Protein AF-A0A3D1E6C5-F1 (afdb_monomer_lite)

Secondary structure (DSSP, 8-state):
-EEEEEEEETTTEEEEEESPEEEEETTEEEEEEEEE-SS-EEEEEEESS-GGGS-HHHHSS--EEE----HHHHHH-GGGGT-HHHHHHHHHHHT--

pLDDT: mean 89.54, std 9.83, range [43.59, 97.44]

Sequence (97 aa):
LVYLEEQVVNGNESVWTLLPQSFFSDLGTFQYSYNHTYYDINLMMYGNFNLQLLPTNLTLGQRFRIAILPAAYAEQNPEAMSDMNALMRDAQTFTNF

Foldseek 3Di:
DKWWFPDAPPNHRTDIDDDFDWDQDPQFIKTWHWDDDPVDIDIDMDTPGDPVPDDCVVVPPIDMDDDDDDPVVCVVQVQCVVDPVSVVVVVVVVVPD

Radius of gyration: 16.26 Å; chains: 1; bounding box: 33×34×42 Å

Structure (mmCIF, N/CA/C/O backbone):
data_AF-A0A3D1E6C5-F1
#
_entry.id   AF-A0A3D1E6C5-F1
#
loop_
_atom_site.group_PDB
_atom_site.id
_atom_site.type_symbol
_atom_site.label_atom_id
_atom_site.label_alt_id
_atom_site.label_comp_id
_atom_site.label_asym_id
_atom_site.label_entity_id
_atom_site.label_seq_id
_atom_site.pdbx_PDB_ins_code
_atom_site.Cartn_x
_atom_site.Cartn_y
_atom_site.Cartn_z
_atom_site.occupancy
_atom_site.B_iso_or_equiv
_atom_site.auth_seq_id
_atom_site.auth_comp_id
_atom_site.auth_asym_id
_atom_site.auth_atom_id
_atom_site.pdbx_PDB_model_num
ATOM 1 N N . LEU A 1 1 ? -3.946 -2.192 9.181 1.00 91.00 1 LEU A N 1
ATOM 2 C CA . LEU A 1 1 ? -2.527 -2.227 8.739 1.00 91.00 1 LEU A CA 1
ATOM 3 C C . LEU A 1 1 ? -2.455 -2.735 7.306 1.00 91.00 1 LEU A C 1
ATOM 5 O O . LEU A 1 1 ? -3.237 -3.619 6.969 1.00 91.00 1 LEU A O 1
ATOM 9 N N . VAL A 1 2 ? -1.536 -2.221 6.485 1.00 94.81 2 VAL A N 1
ATOM 10 C CA . VAL A 1 2 ? -1.337 -2.699 5.107 1.00 94.81 2 VAL A CA 1
ATOM 11 C C . VAL A 1 2 ? 0.134 -2.998 4.859 1.00 94.81 2 VAL A C 1
ATOM 13 O O . VAL A 1 2 ? 0.987 -2.159 5.129 1.00 94.81 2 VAL A O 1
ATOM 16 N N . TYR A 1 3 ? 0.410 -4.179 4.318 1.00 96.38 3 TYR A N 1
ATOM 17 C CA . TYR A 1 3 ? 1.746 -4.658 3.984 1.00 96.38 3 TYR A CA 1
ATOM 18 C C . TYR A 1 3 ? 1.860 -4.931 2.491 1.00 96.38 3 TYR A C 1
ATOM 20 O O . TYR A 1 3 ? 0.916 -5.444 1.890 1.00 96.38 3 TYR A O 1
ATOM 28 N N . LEU A 1 4 ? 3.029 -4.645 1.930 1.00 96.00 4 LEU A N 1
ATOM 29 C CA . LEU A 1 4 ? 3.453 -5.065 0.600 1.00 96.00 4 LEU A CA 1
ATOM 30 C C . LEU A 1 4 ? 4.346 -6.301 0.735 1.00 96.00 4 LEU A C 1
ATOM 32 O O . LEU A 1 4 ? 5.188 -6.365 1.632 1.00 96.00 4 LEU A O 1
ATOM 36 N N . GLU A 1 5 ? 4.162 -7.281 -0.141 1.00 95.38 5 GLU A N 1
ATOM 37 C CA . GLU A 1 5 ? 5.137 -8.353 -0.292 1.00 95.38 5 GLU A CA 1
ATOM 38 C C . GLU A 1 5 ? 6.357 -7.833 -1.052 1.00 95.38 5 GLU A C 1
ATOM 40 O O . GLU A 1 5 ? 6.258 -7.438 -2.211 1.00 95.38 5 GLU A O 1
ATOM 45 N N . GLU A 1 6 ? 7.506 -7.830 -0.390 1.00 91.88 6 GLU A N 1
ATOM 46 C CA . GLU A 1 6 ? 8.745 -7.306 -0.959 1.00 91.88 6 GLU A CA 1
ATOM 47 C C . GLU A 1 6 ? 9.493 -8.373 -1.765 1.00 91.88 6 GLU A C 1
ATOM 49 O O . GLU A 1 6 ? 10.051 -8.093 -2.824 1.00 91.88 6 GLU A O 1
ATOM 54 N N . GLN A 1 7 ? 9.503 -9.610 -1.267 1.00 91.75 7 GLN A N 1
ATOM 55 C CA . GLN A 1 7 ? 10.217 -10.723 -1.886 1.00 91.75 7 GLN A CA 1
ATOM 56 C C . GLN A 1 7 ? 9.680 -12.075 -1.411 1.00 91.75 7 GLN A C 1
ATOM 58 O O . GLN A 1 7 ? 9.028 -12.175 -0.371 1.00 91.75 7 GLN A O 1
ATOM 63 N N . VAL A 1 8 ? 10.010 -13.126 -2.162 1.00 92.62 8 VAL A N 1
ATOM 64 C CA . VAL A 1 8 ? 9.813 -14.522 -1.758 1.00 92.62 8 VAL A CA 1
ATOM 65 C C . VAL A 1 8 ? 11.185 -15.159 -1.573 1.00 92.62 8 VAL A C 1
ATOM 67 O O . VAL A 1 8 ? 11.937 -15.310 -2.537 1.00 92.62 8 VAL A O 1
ATOM 70 N N . VAL A 1 9 ? 11.512 -15.533 -0.341 1.00 94.00 9 VAL A N 1
ATOM 71 C CA . VAL A 1 9 ? 12.736 -16.259 0.005 1.00 94.00 9 VAL A CA 1
ATOM 72 C C . VAL A 1 9 ? 12.479 -17.766 -0.052 1.00 94.00 9 VAL A C 1
ATOM 74 O O . VAL A 1 9 ? 11.346 -18.227 0.086 1.00 94.00 9 VAL A O 1
ATOM 77 N N . ASN A 1 10 ? 13.520 -18.547 -0.352 1.00 92.94 10 ASN A N 1
ATOM 78 C CA . ASN A 1 10 ? 13.467 -20.017 -0.417 1.00 92.94 10 ASN A CA 1
ATOM 79 C C . ASN A 1 10 ? 12.376 -20.608 -1.343 1.00 92.94 10 ASN A C 1
ATOM 81 O O . ASN A 1 10 ? 12.041 -21.786 -1.251 1.00 92.94 10 ASN A O 1
ATOM 85 N N . GLY A 1 11 ? 11.834 -19.804 -2.263 1.00 89.50 11 GLY A N 1
ATOM 86 C CA . GLY A 1 11 ? 10.807 -20.208 -3.226 1.00 89.50 11 GLY A CA 1
ATOM 87 C C . GLY A 1 11 ? 9.377 -20.293 -2.678 1.00 89.50 11 GLY A C 1
ATOM 88 O O . GLY A 1 11 ? 8.462 -20.524 -3.466 1.00 89.50 11 GLY A O 1
ATOM 89 N N . ASN A 1 12 ? 9.150 -20.093 -1.376 1.00 92.19 12 ASN A N 1
ATOM 90 C CA . ASN A 1 12 ? 7.816 -20.193 -0.767 1.00 92.19 12 ASN A CA 1
ATOM 91 C C . ASN A 1 12 ? 7.566 -19.269 0.443 1.00 92.19 12 ASN A C 1
ATOM 93 O O . ASN A 1 12 ? 6.427 -19.176 0.899 1.00 92.19 12 ASN A O 1
ATOM 97 N N . GLU A 1 13 ? 8.579 -18.578 0.961 1.00 93.00 13 GLU A N 1
ATOM 98 C CA . GLU A 1 13 ? 8.462 -17.733 2.149 1.00 93.00 13 GLU A CA 1
ATOM 99 C C . GLU A 1 13 ? 8.360 -16.259 1.749 1.00 93.00 13 GLU A C 1
ATOM 101 O O . GLU A 1 13 ? 9.333 -15.623 1.356 1.00 93.00 13 GLU A O 1
ATOM 106 N N . SER A 1 14 ? 7.163 -15.690 1.841 1.00 94.38 14 SER A N 1
ATOM 107 C CA . SER A 1 14 ? 6.936 -14.273 1.551 1.00 94.38 14 SER A CA 1
ATOM 108 C C . SER A 1 14 ? 7.440 -13.369 2.683 1.00 94.38 14 SER A C 1
ATOM 110 O O . 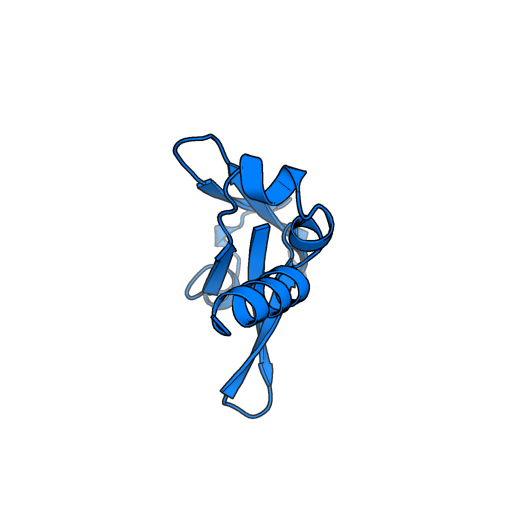SER A 1 14 ? 7.041 -13.539 3.838 1.00 94.38 14 SER A O 1
ATOM 112 N N . VAL A 1 15 ? 8.230 -12.354 2.335 1.00 93.31 15 VAL A N 1
ATOM 113 C CA . VAL A 1 15 ? 8.658 -11.265 3.224 1.00 93.31 15 VAL A CA 1
ATOM 114 C C . VAL A 1 15 ? 7.721 -10.073 3.040 1.00 93.31 15 VAL A C 1
ATOM 116 O O . VAL A 1 15 ? 7.459 -9.648 1.913 1.00 93.31 15 VAL A O 1
ATOM 119 N N . TRP A 1 16 ? 7.204 -9.545 4.150 1.00 94.38 16 TRP A N 1
ATOM 120 C CA . TRP A 1 16 ? 6.170 -8.510 4.166 1.00 94.38 16 TRP A CA 1
ATOM 121 C C . TRP A 1 16 ? 6.662 -7.253 4.861 1.00 94.38 16 TRP A C 1
ATOM 123 O O . TRP A 1 16 ? 7.118 -7.319 6.003 1.00 94.38 16 TRP A O 1
ATOM 133 N N . THR A 1 17 ? 6.452 -6.109 4.221 1.00 94.06 17 THR A N 1
ATOM 134 C CA . THR A 1 17 ? 6.922 -4.815 4.720 1.00 94.06 17 THR A CA 1
ATOM 135 C C . THR A 1 17 ? 5.747 -3.842 4.832 1.00 94.06 17 THR A C 1
ATOM 137 O O . THR A 1 17 ? 4.909 -3.745 3.932 1.00 94.06 17 THR A O 1
ATOM 140 N N . LEU A 1 18 ? 5.627 -3.167 5.980 1.00 95.00 18 LEU A N 1
ATOM 141 C CA . LEU A 1 18 ? 4.496 -2.288 6.306 1.00 95.00 18 LEU A CA 1
ATOM 142 C C . LEU A 1 18 ? 4.522 -1.017 5.445 1.00 95.00 18 LEU A C 1
ATOM 144 O O . LEU A 1 18 ? 5.563 -0.379 5.325 1.00 95.00 18 LEU A O 1
ATOM 148 N N . LEU A 1 19 ? 3.382 -0.608 4.888 1.00 96.06 19 LEU A N 1
ATOM 149 C CA . LEU A 1 19 ? 3.264 0.648 4.141 1.00 96.06 19 LEU A CA 1
ATOM 150 C C . LEU A 1 19 ? 3.224 1.885 5.068 1.00 96.06 19 LEU A C 1
ATOM 152 O O . LEU A 1 19 ? 2.648 1.803 6.156 1.00 96.06 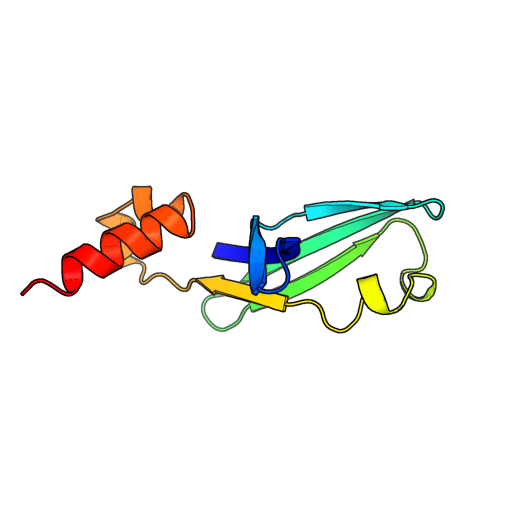19 LEU A O 1
ATOM 156 N N . PRO A 1 20 ? 3.740 3.051 4.620 1.00 96.75 20 PRO A N 1
ATOM 157 C CA . PRO A 1 20 ? 4.268 3.330 3.277 1.00 96.75 20 PRO A CA 1
ATOM 158 C C . PRO A 1 20 ? 5.679 2.774 3.036 1.00 96.75 20 PRO A C 1
ATOM 160 O O . PRO A 1 20 ? 6.460 2.637 3.970 1.00 96.75 20 PRO A O 1
ATOM 163 N N . GLN A 1 21 ? 6.009 2.492 1.771 1.00 95.94 21 GLN A N 1
ATOM 164 C CA . GLN A 1 21 ? 7.316 1.971 1.346 1.00 95.94 21 GLN A CA 1
ATOM 165 C C . GLN A 1 21 ? 7.869 2.736 0.146 1.00 95.94 21 GLN A C 1
ATOM 167 O O . GLN A 1 21 ? 7.210 2.819 -0.893 1.00 95.94 21 GLN A O 1
ATOM 172 N N . SER A 1 22 ? 9.073 3.289 0.298 1.00 96.00 22 SER A N 1
ATOM 173 C CA . SER A 1 22 ? 9.762 4.085 -0.724 1.00 96.00 22 SER A CA 1
ATOM 174 C C . SER A 1 22 ? 10.778 3.247 -1.493 1.00 96.00 22 SER A C 1
ATOM 176 O O . SER A 1 22 ? 11.551 2.499 -0.903 1.00 96.00 22 SER A O 1
ATOM 178 N N . PHE A 1 23 ? 10.830 3.454 -2.803 1.00 95.00 23 PHE A N 1
ATOM 179 C CA . PHE A 1 23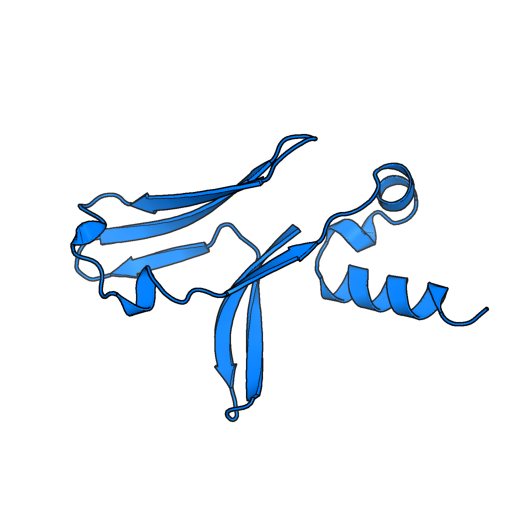 ? 11.705 2.763 -3.736 1.00 95.00 23 PHE A CA 1
ATOM 180 C C . PHE A 1 23 ? 12.509 3.773 -4.548 1.00 95.00 23 PHE A C 1
ATOM 182 O O . PHE A 1 23 ? 12.019 4.844 -4.917 1.00 95.00 23 PHE A O 1
ATOM 189 N N . PHE A 1 24 ? 13.748 3.404 -4.855 1.00 95.00 24 PHE A N 1
ATOM 190 C CA . PHE A 1 24 ? 14.672 4.216 -5.634 1.00 95.00 24 PHE A CA 1
ATOM 191 C C . PHE A 1 24 ? 14.965 3.515 -6.955 1.00 95.00 24 PHE A C 1
ATOM 193 O O . PHE A 1 24 ? 15.229 2.316 -6.988 1.00 95.00 24 PHE A O 1
ATOM 200 N N . SER A 1 25 ? 14.899 4.274 -8.040 1.00 91.62 25 SER A N 1
ATOM 201 C CA . SER A 1 25 ? 15.196 3.818 -9.395 1.00 91.62 25 SER A CA 1
ATOM 202 C C . SER A 1 25 ? 16.027 4.872 -10.118 1.00 91.62 25 SER A C 1
ATOM 204 O O . SER A 1 25 ? 16.082 6.025 -9.687 1.00 91.62 25 SER A O 1
ATOM 206 N N . ASP A 1 26 ? 16.596 4.511 -11.265 1.00 93.75 26 ASP A N 1
ATOM 207 C CA . ASP A 1 26 ? 17.348 5.452 -12.105 1.00 93.75 26 ASP A CA 1
ATOM 208 C C . ASP A 1 26 ? 16.478 6.600 -12.652 1.00 93.75 26 ASP A C 1
ATOM 210 O O . ASP A 1 26 ? 16.992 7.647 -13.040 1.00 93.75 26 ASP A O 1
ATOM 214 N N . LEU A 1 27 ? 15.151 6.425 -12.666 1.00 94.06 27 LEU A N 1
ATOM 215 C CA . LEU A 1 27 ? 14.186 7.436 -13.109 1.00 94.06 27 LEU A CA 1
ATOM 216 C C . LEU A 1 27 ? 13.801 8.425 -12.000 1.00 94.06 27 LEU A C 1
ATOM 218 O O . LEU A 1 27 ? 13.231 9.477 -12.288 1.00 94.06 27 LEU A O 1
ATOM 222 N N . GLY A 1 28 ? 14.080 8.083 -10.740 1.00 95.31 28 GLY A N 1
ATOM 223 C CA . GLY A 1 28 ? 13.651 8.835 -9.568 1.00 95.31 28 GLY A CA 1
ATOM 224 C C . GLY A 1 28 ? 13.124 7.939 -8.449 1.00 95.31 28 GLY A C 1
ATOM 225 O O . GLY A 1 28 ? 13.391 6.736 -8.384 1.00 95.31 28 GLY A O 1
ATOM 226 N N . THR A 1 29 ? 12.354 8.546 -7.552 1.00 97.38 29 THR A N 1
ATOM 227 C CA . THR A 1 29 ? 11.803 7.898 -6.358 1.00 97.38 29 THR A CA 1
ATOM 228 C C . THR A 1 29 ? 10.303 7.722 -6.517 1.00 97.38 29 THR A C 1
ATOM 230 O O . THR A 1 29 ? 9.599 8.637 -6.954 1.00 97.38 29 THR A O 1
ATOM 233 N N . PHE A 1 30 ? 9.809 6.554 -6.122 1.00 96.94 30 PHE A N 1
ATOM 234 C CA . PHE A 1 30 ? 8.381 6.278 -6.023 1.00 96.94 30 PHE A CA 1
ATOM 235 C C . PHE A 1 30 ? 8.056 5.600 -4.690 1.00 96.94 30 PHE A C 1
ATOM 237 O O . PHE A 1 30 ? 8.943 5.106 -4.001 1.00 96.94 30 PHE A O 1
ATOM 244 N N . GLN A 1 31 ? 6.791 5.620 -4.289 1.00 97.12 31 GLN A N 1
ATOM 245 C CA . GLN A 1 31 ? 6.335 5.098 -3.009 1.00 97.12 31 GLN A CA 1
ATOM 246 C C . GLN A 1 31 ? 4.973 4.428 -3.163 1.00 97.12 31 GLN A C 1
ATOM 248 O O . GLN A 1 31 ? 4.060 5.011 -3.749 1.00 97.12 31 GLN A O 1
ATOM 253 N N . TYR A 1 32 ? 4.832 3.245 -2.569 1.00 97.31 32 TYR A N 1
ATOM 254 C CA . TYR A 1 32 ? 3.533 2.651 -2.274 1.00 97.31 32 TYR A CA 1
ATOM 255 C C . TYR A 1 32 ? 3.020 3.178 -0.936 1.00 97.31 32 TYR A C 1
ATOM 257 O O . TYR A 1 32 ? 3.740 3.166 0.064 1.00 97.31 32 TYR A O 1
ATOM 265 N N . SER A 1 33 ? 1.773 3.633 -0.907 1.00 97.31 33 SER A N 1
ATOM 266 C CA . SER A 1 33 ? 1.116 4.148 0.292 1.00 97.31 33 SER A CA 1
ATOM 267 C C . SER A 1 33 ? -0.362 3.770 0.293 1.00 97.31 33 SER A C 1
ATOM 269 O O . SER A 1 33 ? -0.902 3.306 -0.713 1.00 97.31 33 SER A O 1
ATOM 271 N N . TYR A 1 34 ? -1.016 3.953 1.433 1.00 96.75 34 TYR A N 1
ATOM 272 C CA . TYR A 1 34 ? -2.445 3.728 1.562 1.00 96.75 34 TYR A CA 1
ATOM 273 C C . TYR A 1 34 ? -3.081 4.768 2.475 1.00 96.75 34 TYR A C 1
ATOM 275 O O . TYR A 1 34 ? -2.445 5.313 3.379 1.00 96.75 34 TYR A O 1
ATOM 283 N N . ASN A 1 35 ? -4.365 5.002 2.258 1.00 95.56 35 ASN A N 1
ATOM 284 C CA . ASN A 1 35 ? -5.241 5.597 3.254 1.00 95.56 35 ASN A CA 1
ATOM 285 C C . ASN A 1 35 ? -6.536 4.785 3.313 1.00 95.56 35 ASN A C 1
ATOM 287 O O . ASN A 1 35 ? -6.742 3.857 2.531 1.00 95.56 35 ASN A O 1
ATOM 291 N N . HIS A 1 36 ? -7.373 5.070 4.298 1.00 93.94 36 HIS A N 1
ATOM 292 C CA . HIS A 1 36 ? -8.629 4.361 4.461 1.00 93.94 36 HIS A CA 1
ATOM 293 C C . HIS A 1 36 ? -9.671 5.263 5.101 1.00 93.94 36 HIS A C 1
ATOM 295 O O . HIS A 1 36 ? -9.345 6.202 5.833 1.00 93.94 36 HIS A O 1
ATOM 301 N N . THR A 1 37 ? -10.924 4.947 4.819 1.00 92.75 37 THR A N 1
ATOM 302 C CA . THR A 1 37 ? -12.080 5.435 5.558 1.00 92.75 37 THR A CA 1
ATOM 303 C C . THR A 1 37 ? -12.676 4.279 6.360 1.00 92.75 37 THR A C 1
ATOM 305 O O . THR A 1 37 ? -12.105 3.192 6.445 1.00 92.75 37 THR A O 1
ATOM 308 N N . TYR A 1 38 ? -13.847 4.496 6.954 1.00 86.06 38 TYR A N 1
ATOM 309 C CA . TYR A 1 38 ? -14.629 3.401 7.522 1.00 86.06 38 TYR A CA 1
ATOM 310 C C . TYR A 1 38 ? -15.112 2.401 6.453 1.00 86.06 38 TYR A C 1
ATOM 312 O O . TYR A 1 38 ? -15.335 1.234 6.763 1.00 86.06 38 TYR A O 1
ATOM 320 N N . TYR A 1 39 ? -15.284 2.845 5.204 1.00 91.81 39 TYR A N 1
ATOM 321 C CA . TYR A 1 39 ? -15.932 2.056 4.153 1.00 91.81 39 TYR A CA 1
ATOM 322 C C . TYR A 1 39 ? -14.949 1.398 3.190 1.00 91.81 39 TYR A C 1
ATOM 324 O O . TYR A 1 39 ? -15.248 0.343 2.634 1.00 91.81 39 TYR A O 1
ATOM 332 N N . ASP A 1 40 ? -13.799 2.025 2.967 1.00 93.56 40 ASP A N 1
ATOM 333 C CA . ASP A 1 40 ? -12.870 1.624 1.922 1.00 93.56 40 ASP A CA 1
ATOM 334 C C . ASP A 1 40 ? -11.406 1.854 2.298 1.00 93.56 40 ASP A C 1
ATOM 336 O O . ASP A 1 40 ? -11.057 2.538 3.262 1.00 93.56 40 ASP A O 1
ATOM 340 N N . ILE A 1 41 ? -10.542 1.228 1.504 1.00 93.44 41 ILE A N 1
ATOM 341 C CA . ILE A 1 41 ? -9.095 1.389 1.544 1.00 93.44 41 ILE A CA 1
ATOM 342 C C . ILE A 1 41 ? -8.669 1.810 0.148 1.00 93.44 41 ILE A C 1
ATOM 344 O O . ILE A 1 41 ? -9.039 1.169 -0.837 1.00 93.44 41 ILE A O 1
ATOM 348 N N . ASN A 1 42 ? -7.859 2.857 0.071 1.00 95.56 42 ASN A N 1
ATOM 349 C CA . ASN A 1 42 ? -7.221 3.275 -1.162 1.00 95.56 42 ASN A CA 1
ATOM 350 C C . ASN A 1 42 ? -5.743 2.880 -1.115 1.00 95.56 42 ASN A C 1
ATOM 352 O O . ASN A 1 42 ? -5.052 3.170 -0.136 1.00 95.56 42 ASN A O 1
ATOM 356 N N . LEU A 1 43 ? -5.273 2.216 -2.170 1.00 95.62 43 LEU A N 1
ATOM 357 C CA . LEU A 1 43 ? -3.871 1.859 -2.376 1.00 95.62 43 LEU A CA 1
ATOM 358 C C . LEU A 1 43 ? -3.336 2.699 -3.524 1.00 95.62 43 LEU A C 1
ATOM 360 O O . LEU A 1 43 ? -3.894 2.692 -4.620 1.00 95.62 43 LEU A O 1
ATOM 364 N N . MET A 1 44 ? -2.244 3.412 -3.277 1.00 95.81 44 MET A N 1
ATOM 365 C CA . MET A 1 44 ? -1.723 4.394 -4.214 1.00 95.81 44 MET A CA 1
ATOM 366 C C . MET A 1 44 ? -0.229 4.200 -4.435 1.00 95.81 44 MET A C 1
ATOM 368 O O . MET A 1 44 ? 0.512 3.829 -3.523 1.00 95.81 44 MET A O 1
ATOM 372 N N . MET A 1 45 ? 0.209 4.519 -5.652 1.00 95.69 45 MET A N 1
ATOM 373 C CA . MET A 1 45 ? 1.613 4.723 -5.980 1.00 95.69 45 MET A CA 1
ATOM 374 C C . MET A 1 45 ? 1.827 6.190 -6.349 1.00 95.69 45 MET A C 1
ATOM 376 O O . MET A 1 45 ? 1.126 6.728 -7.205 1.00 95.69 45 MET A O 1
ATOM 380 N N . TYR A 1 46 ? 2.818 6.817 -5.726 1.00 95.88 46 TYR A N 1
ATOM 381 C CA . TYR A 1 46 ? 3.253 8.177 -6.038 1.00 95.88 46 TYR A CA 1
ATOM 382 C C . TYR A 1 46 ? 4.706 8.159 -6.491 1.00 95.88 46 TYR A C 1
ATOM 384 O O . TYR A 1 46 ? 5.477 7.330 -6.023 1.00 95.88 46 TYR A O 1
ATOM 392 N N . GLY A 1 47 ? 5.108 9.085 -7.355 1.00 95.94 47 GLY A N 1
ATOM 393 C CA . GLY A 1 47 ? 6.510 9.250 -7.730 1.00 95.94 47 GLY A CA 1
ATOM 394 C C . GLY A 1 47 ? 6.794 10.630 -8.296 1.00 95.94 47 GLY A C 1
ATOM 395 O O . GLY A 1 47 ? 5.875 11.371 -8.642 1.00 95.94 47 GLY A O 1
ATOM 396 N N . ASN A 1 48 ? 8.075 10.975 -8.380 1.00 97.44 48 ASN A N 1
ATOM 397 C CA . ASN A 1 48 ? 8.540 12.256 -8.923 1.00 97.44 48 ASN A CA 1
ATOM 398 C C . ASN A 1 48 ? 8.870 12.203 -10.431 1.00 97.44 48 ASN A C 1
ATOM 400 O O . ASN A 1 48 ? 9.531 13.100 -10.948 1.00 97.44 48 ASN A O 1
ATOM 404 N N . PHE A 1 49 ? 8.399 11.169 -11.133 1.00 97.00 49 PHE A N 1
ATOM 405 C CA . PHE A 1 49 ? 8.577 10.942 -12.569 1.00 97.00 49 PHE A CA 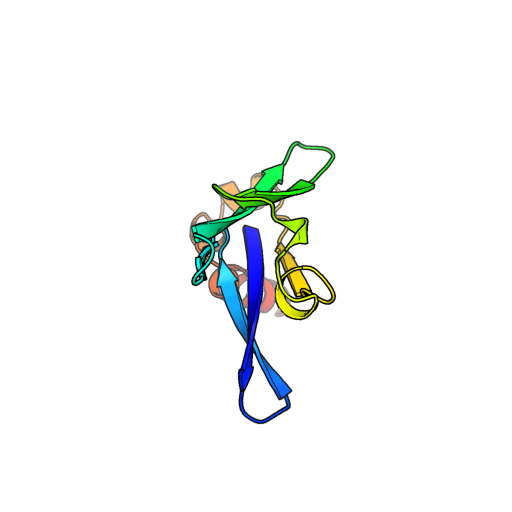1
ATOM 406 C C . PHE A 1 49 ? 7.341 10.240 -13.165 1.00 97.00 49 PHE A C 1
ATOM 408 O O . PHE A 1 49 ? 6.404 9.888 -12.445 1.00 97.00 49 PHE A O 1
ATOM 415 N N . ASN A 1 50 ? 7.318 10.024 -14.487 1.00 95.56 50 ASN A N 1
ATOM 416 C CA . ASN A 1 50 ? 6.231 9.290 -15.139 1.00 95.56 50 ASN A CA 1
ATOM 417 C C . ASN A 1 50 ? 6.264 7.796 -14.760 1.00 95.56 50 ASN A C 1
ATOM 419 O O . ASN A 1 50 ? 7.050 7.028 -15.315 1.00 95.56 50 ASN A O 1
ATOM 423 N N . LEU A 1 51 ? 5.363 7.381 -13.864 1.00 94.31 51 LEU A N 1
ATOM 424 C CA . LEU A 1 51 ? 5.251 6.002 -13.372 1.00 94.31 51 LEU A CA 1
ATOM 425 C C . LEU A 1 51 ? 4.955 4.970 -14.473 1.00 94.31 51 LEU A C 1
ATOM 427 O O . LEU A 1 51 ? 5.237 3.792 -14.280 1.00 94.31 51 LEU A O 1
ATOM 431 N N . GLN A 1 52 ? 4.447 5.381 -15.641 1.00 94.31 52 GLN A N 1
ATOM 432 C CA . GLN A 1 52 ? 4.245 4.472 -16.780 1.00 94.31 52 GLN A CA 1
ATOM 433 C C . GLN A 1 52 ? 5.561 3.949 -17.375 1.00 94.31 52 GLN A C 1
ATOM 435 O O . GLN A 1 52 ? 5.544 2.989 -18.140 1.00 94.31 52 GLN A O 1
ATOM 440 N N . LEU A 1 53 ? 6.695 4.571 -17.036 1.00 95.6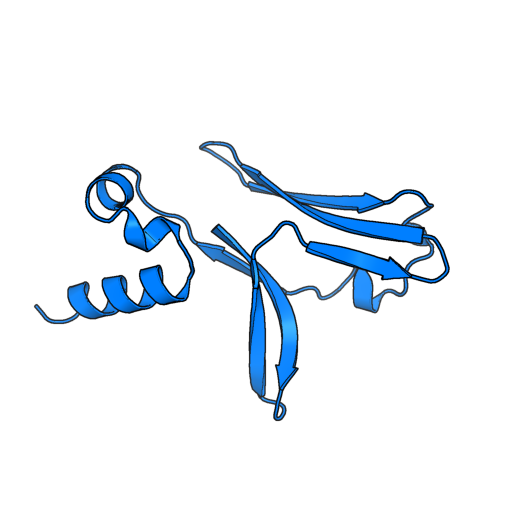9 53 LEU A N 1
ATOM 441 C CA . LEU A 1 53 ? 8.028 4.119 -17.435 1.00 95.69 53 LEU A CA 1
ATOM 442 C C . LEU A 1 53 ? 8.585 3.020 -16.518 1.00 95.69 53 LEU A C 1
ATOM 444 O O . LEU A 1 53 ? 9.648 2.471 -16.809 1.00 95.69 53 LEU A O 1
ATOM 448 N N . LEU A 1 54 ? 7.904 2.702 -15.410 1.00 94.56 54 LEU A N 1
ATOM 449 C CA . LEU A 1 54 ? 8.332 1.624 -14.528 1.00 94.56 54 LEU A CA 1
ATOM 450 C C . LEU A 1 54 ? 8.168 0.256 -15.209 1.00 94.56 54 LEU A C 1
ATOM 452 O O . LEU A 1 54 ? 7.146 0.001 -15.853 1.00 94.56 54 LEU A O 1
ATOM 456 N N . PRO A 1 55 ? 9.123 -0.665 -14.996 1.00 91.94 55 PRO A N 1
ATOM 457 C CA . PRO A 1 55 ? 8.947 -2.073 -15.311 1.00 91.94 55 PRO A CA 1
ATOM 458 C C . PRO A 1 55 ? 7.633 -2.634 -14.753 1.00 91.94 55 PRO A C 1
ATOM 460 O O . PRO A 1 55 ? 7.228 -2.332 -13.627 1.00 91.94 55 PRO A O 1
ATOM 463 N N . THR A 1 56 ? 6.973 -3.498 -15.524 1.00 92.56 56 THR A N 1
ATOM 464 C CA . THR A 1 56 ? 5.668 -4.065 -15.150 1.00 92.56 56 THR A CA 1
ATOM 465 C C . THR A 1 56 ? 5.723 -4.891 -13.870 1.00 92.56 56 THR A C 1
ATOM 467 O O . THR A 1 56 ? 4.739 -4.939 -13.147 1.00 92.56 56 THR A O 1
ATOM 470 N N . ASN A 1 57 ? 6.864 -5.490 -13.526 1.00 89.81 57 ASN A N 1
ATOM 471 C CA . ASN A 1 57 ? 7.036 -6.226 -12.270 1.00 89.81 57 ASN A CA 1
ATOM 472 C C . ASN A 1 57 ? 7.051 -5.327 -11.023 1.00 89.81 57 ASN A C 1
ATOM 474 O O . ASN A 1 57 ? 6.986 -5.853 -9.918 1.00 89.81 57 ASN A O 1
ATOM 478 N N . LEU A 1 58 ? 7.167 -4.004 -11.184 1.00 90.06 58 LEU A N 1
ATOM 479 C CA . LEU A 1 58 ? 7.094 -3.039 -10.086 1.00 90.06 58 LEU A CA 1
ATOM 480 C C . LEU A 1 58 ? 5.711 -2.405 -9.947 1.00 90.06 58 LEU A C 1
ATOM 482 O O . LEU A 1 58 ? 5.462 -1.760 -8.937 1.00 90.06 58 LEU A O 1
ATOM 486 N N . THR A 1 59 ? 4.826 -2.559 -10.937 1.00 90.69 59 THR A N 1
ATOM 487 C CA . THR A 1 59 ? 3.487 -1.937 -10.976 1.00 90.69 59 THR A CA 1
ATOM 488 C C . THR A 1 59 ? 2.353 -2.961 -11.011 1.00 90.69 59 THR A C 1
ATOM 490 O O . THR A 1 59 ? 1.272 -2.710 -10.486 1.00 90.69 59 THR A O 1
ATOM 493 N N . LEU A 1 60 ? 2.591 -4.133 -11.599 1.00 91.56 60 LEU A N 1
ATOM 494 C CA . LEU A 1 60 ? 1.641 -5.231 -11.739 1.00 91.56 60 LEU A CA 1
ATOM 495 C C . LEU A 1 60 ? 2.055 -6.417 -10.867 1.00 91.56 60 LEU A C 1
ATOM 497 O O . LEU A 1 60 ? 3.220 -6.575 -10.505 1.00 91.56 60 LEU A O 1
ATOM 501 N N . GLY A 1 61 ? 1.080 -7.262 -10.523 1.00 91.50 61 GLY A N 1
ATOM 502 C CA . GLY A 1 61 ? 1.317 -8.497 -9.767 1.00 91.50 61 GLY A CA 1
ATOM 503 C C . GLY A 1 61 ? 1.756 -8.295 -8.312 1.00 91.50 61 GLY A C 1
ATOM 504 O O . GLY A 1 61 ? 2.133 -9.269 -7.662 1.00 91.50 61 GLY A O 1
ATOM 505 N N . GLN A 1 62 ? 1.698 -7.063 -7.798 1.00 94.25 62 GLN A N 1
ATOM 506 C CA . GLN A 1 62 ? 2.021 -6.771 -6.405 1.00 94.25 62 GLN A CA 1
ATOM 507 C C . GLN A 1 62 ? 1.006 -7.427 -5.473 1.00 94.25 62 GLN A C 1
ATOM 509 O O . GLN A 1 62 ? -0.203 -7.383 -5.721 1.00 94.25 62 GLN A O 1
ATOM 514 N N . ARG A 1 63 ? 1.495 -8.021 -4.384 1.00 95.38 63 ARG A N 1
ATOM 515 C CA . ARG A 1 63 ? 0.652 -8.658 -3.372 1.00 95.38 63 ARG A CA 1
ATOM 516 C C . ARG A 1 63 ? 0.608 -7.798 -2.121 1.00 95.38 63 ARG A C 1
ATOM 518 O O . ARG A 1 63 ? 1.646 -7.417 -1.589 1.00 95.38 63 ARG A O 1
ATOM 525 N N . PHE A 1 64 ? -0.602 -7.543 -1.635 1.00 95.75 64 PHE A N 1
ATOM 526 C CA . PHE A 1 64 ? -0.836 -6.781 -0.414 1.00 95.75 64 PHE A CA 1
ATOM 527 C C . PHE A 1 64 ? -1.539 -7.642 0.632 1.00 95.75 64 PHE A C 1
ATOM 529 O O . PHE A 1 64 ? -2.415 -8.443 0.303 1.00 95.75 64 PHE A O 1
ATOM 536 N N . ARG A 1 65 ? -1.185 -7.444 1.903 1.00 94.62 65 ARG A N 1
ATOM 537 C CA . ARG A 1 65 ? -1.939 -7.965 3.050 1.00 94.62 65 ARG A CA 1
ATOM 538 C C . ARG A 1 65 ? -2.565 -6.814 3.807 1.00 94.62 65 ARG A C 1
ATOM 540 O O . ARG A 1 65 ? -1.878 -5.866 4.177 1.00 94.62 65 ARG A O 1
ATOM 547 N N . ILE A 1 66 ? -3.860 -6.932 4.066 1.00 92.75 66 ILE A N 1
ATOM 548 C CA . ILE A 1 66 ? -4.651 -5.918 4.751 1.00 92.75 66 ILE A CA 1
ATOM 549 C C . ILE A 1 66 ? -5.211 -6.542 6.026 1.00 92.75 66 ILE A C 1
ATOM 551 O O . ILE A 1 66 ? -5.990 -7.488 5.962 1.00 92.75 66 ILE A O 1
ATOM 555 N N . ALA A 1 67 ? -4.816 -6.001 7.176 1.00 90.38 67 ALA A N 1
ATOM 556 C CA . ALA A 1 67 ? -5.424 -6.325 8.460 1.00 90.38 67 ALA A CA 1
ATOM 557 C C . ALA A 1 67 ? -6.444 -5.253 8.845 1.00 90.38 67 ALA A C 1
ATOM 559 O O . ALA A 1 67 ? -6.087 -4.075 8.983 1.00 90.38 67 ALA A O 1
ATOM 560 N N . ILE A 1 68 ? -7.687 -5.692 9.046 1.00 87.88 68 ILE A N 1
ATOM 561 C CA . ILE A 1 68 ? -8.804 -4.886 9.539 1.00 87.88 68 ILE A CA 1
ATOM 562 C C . ILE A 1 68 ? -9.013 -5.248 11.004 1.00 87.88 68 ILE A C 1
ATOM 564 O O . ILE A 1 68 ? -9.207 -6.418 11.329 1.00 87.88 68 ILE A O 1
ATOM 568 N N . LEU A 1 69 ? -8.967 -4.242 11.874 1.00 86.31 69 LEU A N 1
ATOM 569 C CA . LEU A 1 69 ? -9.086 -4.423 13.312 1.00 86.31 69 LEU A CA 1
ATOM 570 C C . LEU A 1 69 ? -10.351 -3.727 13.822 1.00 86.31 69 LEU A C 1
ATOM 572 O O . LEU A 1 69 ? -10.502 -2.526 13.588 1.00 86.31 69 LEU A O 1
ATOM 576 N N . PRO A 1 70 ? -11.263 -4.432 14.515 1.00 87.75 70 PRO A N 1
ATOM 577 C CA . PRO A 1 70 ? -12.381 -3.782 15.187 1.00 87.75 70 PRO A CA 1
ATOM 578 C C . PRO A 1 70 ? -11.883 -2.773 16.231 1.00 87.75 70 PRO A C 1
ATOM 580 O O . PRO A 1 70 ? -10.990 -3.088 17.016 1.00 87.75 70 PRO A O 1
ATOM 583 N N . ALA A 1 71 ? -12.490 -1.583 16.284 1.00 86.50 71 ALA A N 1
ATOM 584 C CA . ALA A 1 71 ? -12.045 -0.500 17.169 1.00 86.50 71 ALA A CA 1
ATOM 585 C C . ALA A 1 71 ? -12.026 -0.906 18.654 1.00 86.50 71 ALA A C 1
ATOM 587 O O . ALA A 1 71 ? -11.013 -0.737 19.322 1.00 86.50 71 ALA A O 1
ATOM 588 N N . ALA A 1 72 ? -13.096 -1.544 19.141 1.00 90.31 72 ALA A N 1
ATOM 589 C CA . ALA A 1 72 ? -13.185 -1.995 20.533 1.00 90.31 72 ALA A CA 1
ATOM 590 C C . ALA A 1 72 ? -12.086 -3.003 20.915 1.00 90.31 72 ALA A C 1
ATOM 592 O O . ALA A 1 72 ? -11.638 -3.037 22.057 1.00 90.31 72 ALA A O 1
ATOM 593 N N . TYR A 1 73 ? -11.643 -3.824 19.960 1.00 87.81 73 TYR A N 1
ATOM 594 C CA . TYR A 1 73 ? -10.547 -4.760 20.181 1.00 87.81 73 TYR A CA 1
ATOM 595 C C . TYR A 1 73 ? -9.199 -4.033 20.229 1.00 87.81 73 TYR A C 1
ATOM 597 O O . TYR A 1 73 ? -8.392 -4.304 21.115 1.00 87.81 73 TYR A O 1
ATOM 605 N N . ALA A 1 74 ? -8.982 -3.085 19.314 1.00 87.44 74 ALA A N 1
ATOM 606 C CA . ALA A 1 74 ? -7.773 -2.268 19.259 1.00 87.44 74 ALA A CA 1
ATOM 607 C C . ALA A 1 74 ? -7.565 -1.447 20.544 1.00 87.44 74 ALA A C 1
ATOM 609 O O . ALA A 1 74 ? -6.444 -1.318 21.023 1.00 87.44 74 ALA A O 1
ATOM 610 N N . GLU A 1 75 ? -8.652 -0.938 21.131 1.00 89.19 75 GLU A N 1
ATOM 611 C CA . GLU A 1 75 ? -8.626 -0.220 22.411 1.00 89.19 75 GLU A CA 1
ATOM 612 C C . GLU A 1 75 ? -8.181 -1.109 23.581 1.00 89.19 75 GLU A C 1
ATOM 614 O O . GLU A 1 75 ? -7.498 -0.639 24.489 1.00 89.19 75 GLU A O 1
ATOM 619 N N . GLN A 1 76 ? -8.559 -2.389 23.563 1.00 91.38 76 GLN A N 1
ATOM 620 C CA . GLN A 1 76 ? -8.219 -3.353 24.614 1.00 91.38 76 GLN A CA 1
ATOM 621 C C . GLN A 1 76 ? -6.841 -3.997 24.414 1.00 91.38 76 GLN A C 1
ATOM 623 O O . GLN A 1 76 ? -6.252 -4.450 25.391 1.00 91.38 76 GLN A O 1
ATOM 628 N N . ASN A 1 77 ? -6.337 -4.020 23.176 1.00 88.19 77 ASN A N 1
ATOM 629 C CA . ASN A 1 77 ? -5.084 -4.674 22.786 1.00 88.19 77 ASN A CA 1
ATOM 630 C C . ASN A 1 77 ? -4.248 -3.708 21.922 1.00 88.19 77 ASN A C 1
ATOM 632 O O . ASN A 1 77 ? -4.131 -3.902 20.707 1.00 88.19 77 ASN A O 1
ATOM 636 N N . PRO A 1 78 ? -3.697 -2.621 22.496 1.00 86.56 78 PRO A N 1
ATOM 637 C CA . PRO A 1 78 ? -2.968 -1.608 21.728 1.00 86.56 78 PRO A CA 1
ATOM 638 C C . PRO A 1 78 ? -1.768 -2.180 20.957 1.00 86.56 78 PRO A C 1
ATOM 640 O O . PRO A 1 78 ? -1.404 -1.685 19.890 1.00 86.56 78 PRO A O 1
ATOM 643 N N . GLU A 1 79 ? -1.156 -3.246 21.471 1.00 87.50 79 GLU A N 1
ATOM 644 C CA . GLU A 1 79 ? -0.058 -3.982 20.848 1.00 87.50 79 GLU A CA 1
ATOM 645 C C . GLU A 1 79 ? -0.445 -4.611 19.507 1.00 87.50 79 GLU A C 1
ATOM 647 O O . GLU A 1 79 ? 0.393 -4.672 18.606 1.00 87.50 79 GLU A O 1
ATOM 652 N N . ALA A 1 80 ? -1.713 -4.977 19.318 1.00 85.25 80 ALA A N 1
ATOM 653 C CA . ALA A 1 80 ? -2.230 -5.507 18.061 1.00 85.25 80 ALA A CA 1
ATOM 654 C C . ALA A 1 80 ? -2.183 -4.466 16.926 1.00 85.25 80 ALA A C 1
ATOM 656 O O . ALA A 1 80 ? -2.273 -4.797 15.747 1.00 85.25 80 ALA A O 1
ATOM 657 N N . MET A 1 81 ? -2.015 -3.183 17.247 1.00 83.44 81 MET A N 1
ATOM 658 C CA . MET A 1 81 ? -1.859 -2.131 16.242 1.00 83.44 81 MET A CA 1
ATOM 659 C C . MET A 1 81 ? -0.410 -1.960 15.764 1.00 83.44 81 MET A C 1
ATOM 661 O O . MET A 1 81 ? -0.181 -1.202 14.823 1.00 83.44 81 MET A O 1
ATOM 665 N N . SER A 1 82 ? 0.561 -2.629 16.397 1.00 85.06 82 SER A N 1
ATOM 666 C CA . SER A 1 82 ? 1.988 -2.425 16.113 1.00 85.06 82 SER A CA 1
ATOM 667 C C . SER A 1 82 ? 2.439 -3.097 14.816 1.00 85.06 82 SER A C 1
ATOM 669 O O . SER A 1 82 ? 3.050 -2.444 13.968 1.00 85.06 82 SER A O 1
ATOM 671 N N . ASP A 1 83 ? 2.108 -4.376 14.631 1.00 85.06 83 ASP A N 1
ATOM 672 C CA . ASP A 1 83 ? 2.376 -5.113 13.403 1.00 85.06 83 ASP A CA 1
ATOM 673 C C . ASP A 1 83 ? 1.471 -6.351 13.216 1.00 85.06 83 ASP A C 1
ATOM 675 O O . ASP A 1 83 ? 0.663 -6.719 14.069 1.00 85.06 83 ASP A O 1
ATOM 679 N N . MET A 1 84 ? 1.601 -7.011 12.060 1.00 83.38 84 MET A N 1
ATOM 680 C CA . MET A 1 84 ? 0.875 -8.241 11.738 1.00 83.38 84 MET A CA 1
ATOM 681 C C . MET A 1 84 ? 1.250 -9.419 12.650 1.00 83.38 84 MET A C 1
ATOM 683 O O . MET A 1 84 ? 0.404 -10.267 12.908 1.00 83.38 84 MET A O 1
ATOM 687 N N . ASN A 1 85 ? 2.485 -9.508 13.144 1.00 81.38 85 ASN A N 1
ATOM 688 C CA . ASN A 1 85 ? 2.885 -10.609 14.021 1.00 81.38 85 ASN A CA 1
ATOM 689 C C . ASN A 1 85 ? 2.210 -10.492 15.392 1.00 81.38 85 ASN A C 1
ATOM 691 O O . ASN A 1 85 ? 1.776 -11.507 15.934 1.00 81.38 85 ASN A O 1
ATOM 695 N N . ALA A 1 86 ? 2.066 -9.273 15.917 1.00 82.12 86 ALA A N 1
ATOM 696 C CA . ALA A 1 86 ? 1.284 -8.995 17.114 1.00 82.12 86 ALA A CA 1
ATOM 697 C C . ALA A 1 86 ? -0.179 -9.421 16.916 1.00 82.12 86 ALA A C 1
ATOM 699 O O . ALA A 1 86 ? -0.676 -10.242 17.682 1.00 82.12 86 ALA A O 1
ATOM 700 N N . LEU A 1 87 ? -0.812 -9.001 15.809 1.00 80.94 87 LEU A N 1
ATOM 701 C CA . LEU A 1 87 ? -2.176 -9.427 15.456 1.00 80.94 87 LEU A CA 1
ATOM 702 C C . LEU A 1 87 ? -2.338 -10.949 15.405 1.00 80.94 87 LEU A C 1
ATOM 704 O O . LEU A 1 87 ? -3.312 -11.498 15.917 1.00 80.94 87 LEU A O 1
ATOM 708 N N . MET A 1 88 ? -1.394 -11.637 14.763 1.00 81.94 88 MET A N 1
ATOM 709 C CA . MET A 1 88 ? -1.449 -13.087 14.592 1.00 81.94 88 MET A CA 1
ATOM 710 C C . MET A 1 88 ? -1.252 -13.825 15.917 1.00 81.94 88 MET A C 1
ATOM 712 O O . MET A 1 88 ? -1.929 -14.823 16.163 1.00 81.94 88 MET A O 1
ATOM 716 N N . ARG A 1 89 ? -0.352 -13.341 16.779 1.00 81.19 89 ARG A N 1
ATOM 717 C CA . ARG A 1 89 ? -0.141 -13.910 18.114 1.00 81.19 89 ARG A CA 1
ATOM 718 C C . ARG A 1 89 ? -1.405 -13.791 18.956 1.00 81.19 89 ARG A C 1
ATOM 720 O O . ARG A 1 89 ? -1.813 -14.770 19.577 1.00 81.19 89 ARG A O 1
ATOM 727 N N . ASP A 1 90 ? -2.045 -12.630 18.934 1.00 77.00 90 ASP A N 1
ATOM 728 C CA . ASP A 1 90 ? -3.224 -12.402 19.756 1.00 77.00 90 ASP A CA 1
ATOM 729 C C . ASP A 1 90 ? -4.406 -13.226 19.223 1.00 77.00 90 ASP A C 1
ATOM 731 O O . ASP A 1 90 ? -5.063 -13.917 20.000 1.00 77.00 90 ASP A O 1
ATOM 735 N N . ALA A 1 91 ? -4.596 -13.311 17.899 1.00 70.44 91 ALA A N 1
ATOM 736 C CA . ALA A 1 91 ? -5.587 -14.193 17.270 1.00 70.44 91 ALA A CA 1
ATOM 737 C C . ALA A 1 91 ? -5.440 -15.676 17.679 1.00 70.44 91 ALA A C 1
ATOM 739 O O . ALA A 1 91 ? -6.437 -16.369 17.897 1.00 70.44 91 ALA A O 1
ATOM 740 N N . GLN A 1 92 ? -4.209 -16.173 17.836 1.00 69.94 92 GLN A N 1
ATOM 741 C CA . GLN A 1 92 ? -3.964 -17.541 18.306 1.00 69.94 92 GLN A CA 1
ATOM 742 C C . GLN A 1 92 ? -4.412 -17.755 19.757 1.00 69.94 92 GLN A C 1
ATOM 744 O O . GLN A 1 92 ? -4.904 -18.834 20.084 1.00 69.94 92 GLN A O 1
ATOM 749 N N . THR A 1 93 ? -4.314 -16.739 20.620 1.00 60.72 93 THR A N 1
ATOM 750 C CA . THR A 1 93 ? -4.811 -16.845 22.003 1.00 60.72 93 THR A CA 1
ATOM 751 C C . THR A 1 93 ? -6.335 -16.964 22.072 1.00 60.72 93 THR A C 1
ATOM 753 O O . THR A 1 93 ? -6.841 -17.691 22.925 1.00 60.72 93 THR A O 1
ATOM 756 N N . PHE A 1 94 ? -7.068 -16.371 21.119 1.00 58.88 94 PHE A N 1
ATOM 757 C CA . PHE A 1 94 ? -8.527 -16.513 21.007 1.00 58.88 94 PHE A CA 1
ATOM 758 C C . PHE A 1 94 ? -9.001 -17.910 20.598 1.00 58.88 94 PHE A C 1
ATOM 760 O O . PHE A 1 94 ? -10.163 -18.234 20.822 1.00 58.88 94 PHE A O 1
ATOM 767 N N . THR A 1 95 ? -8.146 -18.740 19.994 1.00 59.38 95 THR A N 1
ATOM 768 C CA . THR A 1 95 ? -8.569 -20.058 19.475 1.00 59.38 95 THR A CA 1
ATOM 769 C C . THR A 1 95 ? -8.490 -21.166 20.540 1.00 59.38 95 THR A C 1
ATOM 771 O O . THR A 1 95 ? -8.892 -22.295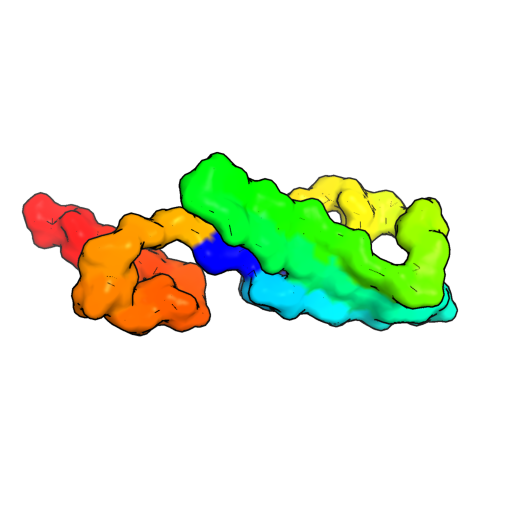 20.285 1.00 59.38 95 THR A O 1
ATOM 774 N N . ASN A 1 96 ? -7.994 -20.857 21.743 1.00 51.94 96 ASN A N 1
ATOM 775 C CA . ASN A 1 96 ? -7.735 -21.829 22.813 1.00 51.94 96 ASN A CA 1
ATOM 776 C C . ASN A 1 96 ? -8.841 -21.896 23.892 1.00 51.94 96 ASN A C 1
ATOM 778 O O . ASN A 1 96 ? -8.530 -22.164 25.054 1.00 51.94 96 ASN A O 1
ATOM 782 N N . PHE A 1 97 ? -10.107 -21.665 23.529 1.00 43.59 97 PHE A N 1
ATOM 783 C CA . PHE A 1 97 ? -11.266 -21.815 24.426 1.00 43.59 97 PHE A CA 1
ATOM 784 C C . PHE A 1 97 ? -12.125 -23.027 24.065 1.00 43.59 97 PHE A C 1
ATOM 786 O O . PHE A 1 97 ? -12.400 -23.216 22.858 1.00 43.59 97 PHE A O 1
#